Protein AF-A0A830GE76-F1 (afdb_monomer_lite)

Organism: NCBI:txid489913

Radius of gyration: 17.96 Å; chains: 1; bounding box: 45×26×46 Å

Foldseek 3Di:
DVVVCVVVVHPDDDDPVVVVVVLVPDDPVRLLVLLQVLLVLWDAPPDKDKDKDKFFADDDDPVVCVVVVVPQGIKIKIFIAGQPQRQTNDIDIDSDDDLDQDDPPDPVSVVSNVPDDPVSVPPCDSVVVSSVCLCVPVNRYQHDPDPSSSRSSVSVSSSVVSVVSSD

pLDDT: mean 83.15, std 10.23, range [52.25, 96.19]

Sequence (167 aa):
MPRVRSALNLQEIPSPSTLCKAFNRLDMAVWRVLLNLSVTLLPTNGVVEIDAAVFDRSHASKHYMKRTKLTIQQLKVTLLVDTRSNAIFDVHVTTTRPLIKHREFSSLHEAWNARLDADLYGQRSQNETVNSRLKRKYGAFVHSRHWWKQFRELVVVCLTHNIDKAL

Structure (mmCIF, N/CA/C/O backbone):
data_AF-A0A830GE76-F1
#
_entry.id   AF-A0A830GE76-F1
#
loop_
_atom_site.group_PDB
_atom_site.id
_atom_site.type_symbol
_atom_site.label_atom_id
_atom_site.label_alt_id
_atom_site.label_comp_id
_atom_site.label_asym_id
_atom_site.label_entity_id
_atom_site.label_seq_id
_atom_site.pdbx_PDB_ins_code
_atom_site.Cartn_x
_atom_site.Cartn_y
_atom_site.Cartn_z
_atom_site.occupancy
_atom_site.B_iso_or_equiv
_atom_site.auth_seq_id
_atom_site.auth_comp_id
_atom_site.auth_asym_id
_atom_site.auth_atom_id
_atom_site.pdbx_PDB_model_num
ATOM 1 N N . MET A 1 1 ? -10.427 13.314 7.736 1.00 63.25 1 MET A N 1
ATOM 2 C CA . MET A 1 1 ? -11.165 12.185 7.121 1.00 63.25 1 MET A CA 1
ATOM 3 C C . MET A 1 1 ? -12.547 12.028 7.767 1.00 63.25 1 MET A C 1
ATOM 5 O O . MET A 1 1 ? -12.723 11.141 8.594 1.00 63.25 1 MET A O 1
ATOM 9 N N . PRO A 1 2 ? -13.538 12.874 7.434 1.00 71.25 2 PRO A N 1
ATOM 10 C CA . PRO A 1 2 ? -14.874 12.773 8.033 1.00 71.25 2 PRO A CA 1
ATOM 11 C C . PRO A 1 2 ? -15.572 11.448 7.694 1.00 71.25 2 PRO A C 1
ATOM 13 O O . PRO A 1 2 ? -16.145 10.821 8.573 1.00 71.25 2 PRO A O 1
ATOM 16 N N . ARG A 1 3 ? -15.427 10.980 6.444 1.00 79.19 3 ARG A N 1
ATOM 17 C CA . ARG A 1 3 ? -16.060 9.753 5.930 1.00 79.19 3 ARG A CA 1
ATOM 18 C C . ARG A 1 3 ? -15.588 8.489 6.651 1.00 79.19 3 ARG A C 1
ATOM 20 O O . ARG A 1 3 ? -16.416 7.719 7.109 1.00 79.19 3 ARG A O 1
ATOM 27 N N . VAL A 1 4 ? -14.274 8.317 6.825 1.00 76.62 4 VAL A N 1
ATOM 28 C CA . VAL A 1 4 ? -13.702 7.163 7.549 1.00 76.62 4 VAL A CA 1
ATOM 29 C C . VAL A 1 4 ? -14.107 7.176 9.024 1.00 76.62 4 VAL A C 1
ATOM 31 O O . VAL A 1 4 ? -14.440 6.134 9.577 1.00 76.62 4 VAL A O 1
ATOM 34 N N . ARG A 1 5 ? -14.135 8.357 9.659 1.00 84.25 5 ARG A N 1
ATOM 35 C CA . ARG A 1 5 ? -14.614 8.500 11.041 1.00 84.25 5 ARG A CA 1
ATOM 36 C C . ARG A 1 5 ? -16.069 8.035 11.169 1.00 84.25 5 ARG A C 1
ATOM 38 O O . ARG A 1 5 ? -16.369 7.253 12.063 1.00 84.25 5 ARG A O 1
ATOM 45 N N . SER A 1 6 ? -16.936 8.492 10.264 1.00 84.19 6 SER A N 1
ATOM 46 C CA . SER A 1 6 ? -18.344 8.090 10.222 1.00 84.19 6 SER A CA 1
ATOM 47 C C . SER A 1 6 ? -18.510 6.597 9.940 1.00 84.19 6 SER A C 1
ATOM 49 O O . SER A 1 6 ? -19.276 5.941 10.630 1.00 84.19 6 SER A O 1
ATOM 51 N N . ALA A 1 7 ? -17.753 6.040 8.994 1.00 81.31 7 ALA A N 1
ATOM 52 C CA . ALA A 1 7 ? -17.811 4.620 8.644 1.00 81.31 7 ALA A CA 1
ATOM 53 C C . ALA A 1 7 ? -17.417 3.688 9.798 1.00 81.31 7 ALA A C 1
ATOM 55 O O . ALA A 1 7 ? -17.970 2.603 9.941 1.00 81.31 7 ALA A O 1
ATOM 56 N N . LEU A 1 8 ? -16.462 4.116 10.625 1.00 82.31 8 LEU A N 1
ATOM 57 C CA . LEU A 1 8 ? -16.006 3.372 11.799 1.00 82.31 8 LEU A CA 1
ATOM 58 C C . LEU A 1 8 ? -16.823 3.687 13.063 1.00 82.31 8 LEU A C 1
ATOM 60 O O . LEU A 1 8 ? -16.455 3.224 14.140 1.00 82.31 8 LEU A O 1
ATOM 64 N N . ASN A 1 9 ? -17.896 4.482 12.953 1.00 87.81 9 ASN A N 1
ATOM 65 C CA . ASN A 1 9 ? -18.710 4.952 14.078 1.00 87.81 9 ASN A CA 1
ATOM 66 C C . ASN A 1 9 ? -17.875 5.558 15.223 1.00 87.81 9 ASN A C 1
ATOM 68 O O . ASN A 1 9 ? -18.172 5.381 16.404 1.00 87.81 9 ASN A O 1
ATOM 72 N N . LEU A 1 10 ? -16.805 6.278 14.876 1.00 86.81 10 LEU A N 1
ATOM 73 C CA . LEU A 1 10 ? -15.924 6.917 15.849 1.00 86.81 10 LEU A CA 1
ATOM 74 C C . LEU A 1 10 ? -16.475 8.293 16.237 1.00 86.81 10 LEU A C 1
ATOM 76 O O . LEU A 1 10 ? -16.730 9.130 15.370 1.00 86.81 10 LEU A O 1
ATOM 80 N N . GLN A 1 11 ? -16.589 8.562 17.539 1.00 87.56 11 GLN A N 1
ATOM 81 C CA . GLN A 1 11 ? -16.958 9.894 18.040 1.00 87.56 11 GLN A CA 1
ATOM 82 C C . GLN A 1 11 ? -15.889 10.935 17.664 1.00 87.56 11 GLN A C 1
ATOM 84 O O . GLN A 1 11 ? -16.173 11.974 17.057 1.00 87.56 11 GLN A O 1
ATOM 89 N N . GLU A 1 12 ? -14.627 10.599 17.922 1.00 89.19 12 GLU A N 1
ATOM 90 C CA . GLU A 1 12 ? -13.460 11.409 17.593 1.00 89.19 12 GLU A CA 1
ATOM 91 C C . GLU A 1 12 ? -12.349 10.569 16.960 1.00 89.19 12 GLU A C 1
ATOM 93 O O . GLU A 1 12 ? -12.316 9.343 17.068 1.00 89.19 12 GLU A O 1
ATOM 98 N N . ILE A 1 13 ? -11.442 11.237 16.248 1.00 86.75 13 ILE A N 1
ATOM 99 C CA . ILE A 1 13 ? -10.274 10.570 15.670 1.00 86.75 13 ILE A CA 1
ATOM 100 C C . ILE A 1 13 ? -9.249 10.374 16.796 1.00 86.75 13 ILE A C 1
ATOM 102 O O . ILE A 1 13 ? -8.879 11.365 17.428 1.00 86.75 13 ILE A O 1
ATOM 106 N N . PRO A 1 14 ? -8.749 9.144 17.036 1.00 89.75 14 PRO A N 1
ATOM 107 C CA . PRO A 1 14 ? -7.735 8.905 18.056 1.00 89.75 14 PRO A CA 1
ATOM 108 C C . PRO A 1 14 ? -6.499 9.787 17.865 1.00 89.75 14 PRO A C 1
ATOM 110 O O . PRO A 1 14 ? -6.112 10.094 16.735 1.00 89.75 14 PRO A O 1
ATOM 113 N N . SER A 1 15 ? -5.830 10.128 18.972 1.00 91.62 15 SER A N 1
ATOM 114 C CA . SER A 1 15 ? -4.604 10.933 18.917 1.00 91.62 15 SER A CA 1
ATOM 115 C C . SER A 1 15 ? -3.564 10.324 17.955 1.00 91.62 15 SER A C 1
ATOM 117 O O . SER A 1 15 ? -3.450 9.091 17.877 1.00 91.62 15 SER A O 1
ATOM 119 N N . PRO A 1 16 ? -2.733 11.141 17.275 1.00 88.69 16 PRO A N 1
ATOM 120 C CA . PRO A 1 16 ? -1.690 10.626 16.383 1.00 88.69 16 PRO A CA 1
ATOM 121 C C . PRO A 1 16 ? -0.765 9.606 17.061 1.00 88.69 16 PRO A C 1
ATOM 123 O O . PRO A 1 16 ? -0.342 8.628 16.447 1.00 88.69 16 PRO A O 1
ATOM 126 N N . SER A 1 17 ? -0.497 9.782 18.360 1.00 91.69 17 SER A N 1
ATOM 127 C CA . SER A 1 17 ? 0.317 8.846 19.142 1.00 91.69 17 SER A CA 1
ATOM 128 C C . SER A 1 17 ? -0.336 7.463 19.280 1.00 91.69 17 SER A C 1
ATOM 130 O O . SER A 1 17 ? 0.353 6.445 19.193 1.00 91.69 17 SER A O 1
ATOM 132 N N . THR A 1 18 ? -1.662 7.411 19.426 1.00 92.44 18 THR A N 1
ATOM 133 C CA . THR A 1 18 ? -2.444 6.171 19.503 1.00 92.44 18 THR A CA 1
ATOM 134 C C . THR A 1 18 ? -2.375 5.414 18.181 1.00 92.44 18 THR A C 1
ATOM 136 O O . THR A 1 18 ? -2.103 4.212 18.176 1.00 92.44 18 THR A O 1
ATOM 139 N N . LEU A 1 19 ? -2.530 6.122 17.057 1.00 88.94 19 LEU A N 1
ATOM 140 C CA . LEU A 1 19 ? -2.411 5.545 15.716 1.00 88.94 19 LEU A CA 1
ATOM 141 C C . LEU A 1 19 ? -1.002 4.990 15.470 1.00 88.94 19 LEU A C 1
ATOM 143 O O . LEU A 1 19 ? -0.856 3.855 15.023 1.00 88.94 19 LEU A O 1
ATOM 147 N N . CYS A 1 20 ? 0.043 5.730 15.850 1.00 89.88 20 CYS A N 1
ATOM 148 C CA . CYS A 1 20 ? 1.429 5.266 15.752 1.00 89.88 20 CYS A CA 1
ATOM 149 C C . CYS A 1 20 ? 1.700 4.025 16.619 1.00 89.88 20 CYS A C 1
ATOM 151 O O . CYS A 1 20 ? 2.415 3.113 16.195 1.00 89.88 20 CYS A O 1
ATOM 153 N N . LYS A 1 21 ? 1.144 3.953 17.834 1.00 93.38 21 LYS A N 1
ATOM 154 C CA . LYS A 1 21 ? 1.270 2.767 18.698 1.00 93.38 21 LYS A CA 1
ATOM 155 C C . LYS A 1 21 ? 0.558 1.560 18.087 1.00 93.38 21 LYS A C 1
ATOM 157 O O . LYS A 1 21 ? 1.157 0.490 18.019 1.00 93.38 21 LYS A O 1
ATOM 162 N N . ALA A 1 22 ? -0.663 1.736 17.582 1.00 91.06 22 ALA A N 1
ATOM 163 C CA . ALA A 1 22 ? -1.405 0.681 16.892 1.00 91.06 22 ALA A CA 1
ATOM 164 C C . ALA A 1 22 ? -0.666 0.190 15.634 1.00 91.06 22 ALA A C 1
ATOM 166 O O . ALA A 1 22 ? -0.503 -1.016 15.451 1.00 91.06 22 ALA A O 1
ATOM 167 N N . PHE A 1 23 ? -0.129 1.117 14.832 1.00 91.31 23 PHE A N 1
ATOM 168 C CA . PHE A 1 23 ? 0.696 0.815 13.663 1.00 91.31 23 PHE A CA 1
ATOM 169 C C . PHE A 1 23 ? 1.883 -0.085 14.004 1.00 91.31 23 PHE A C 1
ATOM 171 O O . PHE A 1 23 ? 2.164 -1.035 13.277 1.00 91.31 23 PHE A O 1
ATOM 178 N N . ASN A 1 24 ? 2.579 0.196 15.108 1.00 91.25 24 ASN A N 1
ATOM 179 C CA . ASN A 1 24 ? 3.725 -0.604 15.535 1.00 91.25 24 ASN A CA 1
ATOM 180 C C . ASN A 1 24 ? 3.309 -1.949 16.151 1.00 91.25 24 ASN A C 1
ATOM 182 O O . ASN A 1 24 ? 4.000 -2.935 15.908 1.00 91.25 24 ASN A O 1
ATOM 186 N N . ARG A 1 25 ? 2.197 -1.991 16.897 1.00 94.25 25 ARG A N 1
ATOM 187 C CA . ARG A 1 25 ? 1.706 -3.184 17.607 1.00 94.25 25 ARG A CA 1
ATOM 188 C C . ARG A 1 25 ? 1.234 -4.297 16.672 1.00 94.25 25 ARG A C 1
ATOM 190 O O . ARG A 1 25 ? 1.381 -5.460 17.013 1.00 94.25 25 ARG A O 1
ATOM 197 N N . LEU A 1 26 ? 0.623 -3.949 15.541 1.00 92.62 26 LEU A N 1
ATOM 198 C CA . LEU A 1 26 ? 0.074 -4.935 14.611 1.00 92.62 26 LEU A CA 1
ATOM 199 C C . LEU A 1 26 ? 1.146 -5.464 13.658 1.00 92.62 26 LEU A C 1
ATOM 201 O O . LEU A 1 26 ? 1.828 -4.682 12.991 1.00 92.62 26 LEU A O 1
ATOM 205 N N . ASP A 1 27 ? 1.255 -6.785 13.558 1.00 93.50 27 ASP A N 1
ATOM 206 C CA . ASP A 1 27 ? 2.190 -7.446 12.654 1.00 93.50 27 ASP A CA 1
ATOM 207 C C . ASP A 1 27 ? 1.782 -7.346 11.188 1.00 93.50 27 ASP A C 1
ATOM 209 O O . ASP A 1 27 ? 0.632 -7.083 10.835 1.00 93.50 27 ASP A O 1
ATOM 213 N N . MET A 1 28 ? 2.751 -7.583 10.301 1.00 93.50 28 MET A N 1
ATOM 214 C CA . MET A 1 28 ? 2.521 -7.503 8.859 1.00 93.50 28 MET A CA 1
ATOM 215 C C . MET A 1 28 ? 1.482 -8.525 8.376 1.00 93.50 28 MET A C 1
ATOM 217 O O . MET A 1 28 ? 0.692 -8.228 7.488 1.00 93.50 28 MET A O 1
ATOM 221 N N . ALA A 1 29 ? 1.415 -9.707 8.988 1.00 94.31 29 ALA A N 1
ATOM 222 C CA . ALA A 1 29 ? 0.369 -10.673 8.664 1.00 94.31 29 ALA A CA 1
ATOM 223 C C . ALA A 1 29 ? -1.033 -10.079 8.890 1.00 94.31 29 ALA A C 1
ATOM 225 O O . ALA A 1 29 ? -1.885 -10.164 8.011 1.00 94.31 29 ALA A O 1
ATOM 226 N N . VAL A 1 30 ? -1.237 -9.383 10.015 1.00 95.38 30 VAL A N 1
ATOM 227 C CA . VAL A 1 30 ? -2.518 -8.739 10.341 1.00 95.38 30 VAL A CA 1
ATOM 228 C C . VAL A 1 30 ? -2.851 -7.647 9.329 1.00 95.38 30 VAL A C 1
ATOM 230 O O . VAL A 1 30 ? -3.958 -7.610 8.804 1.00 95.38 30 VAL A O 1
ATOM 233 N N . TRP A 1 31 ? -1.887 -6.791 8.991 1.00 95.06 31 TRP A N 1
ATOM 234 C CA . TRP A 1 31 ? -2.093 -5.744 7.985 1.00 95.06 31 TRP A CA 1
ATOM 235 C C . TRP A 1 31 ? -2.436 -6.301 6.599 1.00 95.06 31 TRP A C 1
ATOM 237 O O . TRP A 1 31 ? -3.268 -5.718 5.910 1.00 95.06 31 TRP A O 1
ATOM 247 N N . ARG A 1 32 ? -1.851 -7.437 6.200 1.00 95.12 32 ARG A N 1
ATOM 248 C CA . ARG A 1 32 ? -2.219 -8.113 4.947 1.00 95.12 32 ARG A CA 1
ATOM 249 C C . ARG A 1 32 ? -3.610 -8.733 4.995 1.00 95.12 32 ARG A C 1
ATOM 251 O O . ARG A 1 32 ? -4.338 -8.635 4.015 1.00 95.12 32 ARG A O 1
ATOM 258 N N . VAL A 1 33 ? -4.004 -9.324 6.123 1.00 96.19 33 VAL A N 1
ATOM 259 C CA . VAL A 1 33 ? -5.380 -9.809 6.311 1.00 96.19 33 VAL A CA 1
ATOM 260 C C . VAL A 1 33 ? -6.369 -8.650 6.191 1.00 96.19 33 VAL A C 1
ATOM 262 O O . VAL A 1 33 ? -7.347 -8.766 5.463 1.00 96.19 33 VAL A O 1
ATOM 265 N N . LEU A 1 34 ? -6.087 -7.509 6.826 1.00 95.06 34 LEU A N 1
ATOM 266 C CA . LEU A 1 34 ? -6.924 -6.312 6.709 1.00 95.06 34 LEU A CA 1
ATOM 267 C C . LEU A 1 34 ? -7.000 -5.793 5.267 1.00 95.06 34 LEU A C 1
ATOM 269 O O . LEU A 1 34 ? -8.084 -5.434 4.814 1.00 95.06 34 LEU A O 1
ATOM 273 N N . LEU A 1 35 ? -5.881 -5.786 4.531 1.00 95.62 35 LEU A N 1
ATOM 274 C CA . LEU A 1 35 ? -5.873 -5.425 3.111 1.00 95.62 35 LEU A CA 1
ATOM 275 C C . LEU A 1 35 ? -6.774 -6.364 2.297 1.00 95.62 35 LEU A C 1
ATOM 277 O O . LEU A 1 35 ? -7.653 -5.880 1.592 1.00 95.62 35 LEU A O 1
ATOM 281 N N . ASN A 1 36 ? -6.637 -7.680 2.460 1.00 94.88 36 ASN A N 1
ATOM 282 C CA . ASN A 1 36 ? -7.481 -8.659 1.769 1.00 94.88 36 ASN A CA 1
ATOM 283 C C . ASN A 1 36 ? -8.968 -8.493 2.113 1.00 94.88 36 ASN A C 1
ATOM 285 O O . ASN A 1 36 ? -9.813 -8.515 1.222 1.00 94.88 36 ASN A O 1
ATOM 289 N N . LEU A 1 37 ? -9.297 -8.262 3.386 1.00 95.31 37 LEU A N 1
ATOM 290 C CA . LEU A 1 37 ? -10.673 -7.987 3.807 1.00 95.31 37 LEU A CA 1
ATOM 291 C C . LEU A 1 37 ? -11.216 -6.697 3.184 1.00 95.31 37 LEU A C 1
ATOM 293 O O . LEU A 1 37 ? -12.385 -6.634 2.841 1.00 95.31 37 LEU A O 1
ATOM 297 N N . SER A 1 38 ? -10.387 -5.672 2.982 1.00 95.12 38 SER A N 1
ATOM 298 C CA . SER A 1 38 ? -10.850 -4.435 2.342 1.00 95.12 38 SER A CA 1
ATOM 299 C C . SER A 1 38 ? -11.231 -4.609 0.871 1.00 95.12 38 SER A C 1
ATOM 301 O O . SER A 1 38 ? -12.028 -3.829 0.358 1.00 95.12 38 SER A O 1
ATOM 303 N N . VAL A 1 39 ? -10.705 -5.636 0.195 1.00 94.88 39 VAL A N 1
ATOM 304 C CA . VAL A 1 39 ? -11.064 -5.941 -1.197 1.00 94.88 39 VAL A CA 1
ATOM 305 C C . VAL A 1 39 ? -12.495 -6.463 -1.294 1.00 94.88 39 VAL A C 1
ATOM 307 O O . VAL A 1 39 ? -13.181 -6.156 -2.264 1.00 94.88 39 VAL A O 1
ATOM 310 N N . THR A 1 40 ? -12.983 -7.185 -0.279 1.00 93.75 40 THR A N 1
ATOM 311 C CA . THR A 1 40 ? -14.356 -7.727 -0.277 1.00 93.75 40 THR A CA 1
ATOM 312 C C . THR A 1 40 ? -15.426 -6.637 -0.197 1.00 93.75 40 THR A C 1
ATOM 314 O O . THR A 1 40 ? -16.592 -6.899 -0.474 1.00 93.75 40 THR A O 1
ATOM 317 N N . LEU A 1 41 ? -15.029 -5.402 0.129 1.00 93.12 41 LEU A N 1
ATOM 318 C CA . LEU A 1 41 ? -15.895 -4.224 0.123 1.00 93.12 41 LEU A CA 1
ATOM 319 C C . LEU A 1 41 ? -16.148 -3.671 -1.291 1.00 93.12 41 LEU A C 1
ATOM 321 O O . LEU A 1 41 ? -16.938 -2.741 -1.446 1.00 93.12 41 LEU A O 1
ATOM 325 N N . LEU A 1 42 ? -15.464 -4.188 -2.318 1.00 93.69 42 LEU A N 1
ATOM 326 C CA . LEU A 1 42 ? -15.509 -3.682 -3.689 1.00 93.69 42 LEU A CA 1
ATOM 327 C C . LEU A 1 42 ? -15.950 -4.784 -4.673 1.00 93.69 42 LEU A C 1
ATOM 329 O O . LEU A 1 42 ? -15.588 -5.947 -4.500 1.00 93.69 42 LEU A O 1
ATOM 333 N N . PRO A 1 43 ? -16.711 -4.446 -5.734 1.00 91.88 43 PRO A N 1
ATOM 334 C CA . PRO A 1 43 ? -17.148 -5.421 -6.730 1.00 91.88 43 PRO A CA 1
ATOM 335 C C . PRO A 1 43 ? -15.997 -5.788 -7.680 1.00 91.88 43 PRO A C 1
ATOM 337 O O . PRO A 1 43 ? -15.770 -5.107 -8.684 1.00 91.88 43 PRO A O 1
ATOM 340 N N . THR A 1 44 ? -15.274 -6.863 -7.369 1.00 90.06 44 THR A N 1
ATOM 341 C CA . THR A 1 44 ? -14.170 -7.384 -8.190 1.00 90.06 44 THR A CA 1
ATOM 342 C C . THR A 1 44 ? -14.676 -8.238 -9.357 1.00 90.06 44 THR A C 1
ATOM 344 O O . THR A 1 44 ? -15.785 -8.775 -9.324 1.00 90.06 44 THR A O 1
ATOM 347 N N . ASN A 1 45 ? -13.888 -8.336 -10.431 1.00 87.06 45 ASN A N 1
ATOM 348 C CA . ASN A 1 45 ? -14.203 -9.172 -11.604 1.00 87.06 45 ASN A CA 1
ATOM 349 C C . ASN A 1 45 ? -13.289 -10.403 -11.734 1.00 87.06 45 ASN A C 1
ATOM 351 O O . ASN A 1 45 ? -13.439 -11.169 -12.683 1.00 87.06 45 ASN A O 1
ATOM 355 N N . GLY A 1 46 ? -12.344 -10.580 -10.806 1.00 84.06 46 GLY A N 1
ATOM 356 C CA . GLY A 1 46 ? -11.370 -11.674 -10.829 1.00 84.06 46 GLY A CA 1
ATOM 357 C C . GLY A 1 46 ? -10.231 -11.477 -11.833 1.00 84.06 46 GLY A C 1
ATOM 358 O O . GLY A 1 46 ? -9.363 -12.340 -11.932 1.00 84.06 46 GLY A O 1
ATOM 359 N N . VAL A 1 47 ? -10.201 -10.351 -12.552 1.00 84.56 47 VAL A N 1
ATOM 360 C CA . VAL A 1 47 ? -9.131 -9.999 -13.489 1.00 84.56 47 VAL A CA 1
ATOM 361 C C . VAL A 1 47 ? -8.258 -8.934 -12.844 1.00 84.56 47 VAL A C 1
ATOM 363 O O . VAL A 1 47 ? -8.692 -7.799 -12.620 1.00 84.56 47 VAL A O 1
ATOM 366 N N . VAL A 1 48 ? -7.016 -9.313 -12.561 1.00 84.81 48 VAL A N 1
ATOM 367 C CA . VAL A 1 48 ? -6.031 -8.475 -11.879 1.00 84.81 48 VAL A CA 1
ATOM 368 C C . VAL A 1 48 ? -4.892 -8.089 -12.810 1.00 84.81 48 VAL A C 1
ATOM 370 O O . VAL A 1 48 ? -4.454 -8.879 -13.642 1.00 84.81 48 VAL A O 1
ATOM 373 N N . GLU A 1 49 ? -4.396 -6.874 -12.637 1.00 83.06 49 GLU A N 1
ATOM 374 C CA . GLU A 1 49 ? -3.243 -6.330 -13.338 1.00 83.06 49 GLU A CA 1
ATOM 375 C C . GLU A 1 49 ? -2.095 -6.110 -12.345 1.00 83.06 49 GLU A C 1
ATOM 377 O O . GLU A 1 49 ? -2.316 -5.821 -11.164 1.00 83.06 49 GLU A O 1
ATOM 382 N N . ILE A 1 50 ? -0.859 -6.226 -12.828 1.00 83.12 50 ILE A N 1
ATOM 383 C CA . ILE A 1 50 ? 0.357 -6.017 -12.045 1.00 83.12 50 ILE A CA 1
ATOM 384 C C . ILE A 1 50 ? 1.151 -4.877 -12.670 1.00 83.12 50 ILE A C 1
ATOM 386 O O . ILE A 1 50 ? 1.536 -4.958 -13.832 1.00 83.12 50 ILE A O 1
ATOM 390 N N . ASP A 1 51 ? 1.466 -3.852 -11.883 1.00 79.50 51 ASP A N 1
ATOM 391 C CA . ASP A 1 51 ? 2.363 -2.774 -12.308 1.00 79.50 51 ASP A CA 1
ATOM 392 C C . ASP A 1 51 ? 3.247 -2.312 -11.157 1.00 79.50 51 ASP A C 1
ATOM 394 O O . ASP A 1 51 ? 2.914 -2.450 -9.976 1.00 79.50 51 ASP A O 1
ATOM 398 N N . ALA A 1 52 ? 4.386 -1.731 -11.519 1.00 77.56 52 ALA A N 1
ATOM 399 C CA . ALA A 1 52 ? 5.346 -1.186 -10.586 1.00 77.56 52 ALA A CA 1
ATOM 400 C C . ALA A 1 52 ? 5.359 0.350 -10.600 1.00 77.56 52 ALA A C 1
ATOM 402 O O . ALA A 1 52 ? 5.650 1.001 -11.605 1.00 77.56 52 ALA A O 1
ATOM 403 N N . ALA A 1 53 ? 5.180 0.928 -9.419 1.00 79.31 53 ALA A N 1
ATOM 404 C CA . ALA A 1 53 ? 5.451 2.318 -9.106 1.00 79.31 53 ALA A CA 1
ATOM 405 C C . ALA A 1 53 ? 6.750 2.479 -8.315 1.00 79.31 53 ALA A C 1
ATOM 407 O O . ALA A 1 53 ? 7.194 1.604 -7.578 1.00 79.31 53 ALA A O 1
ATOM 408 N N . VAL A 1 54 ? 7.344 3.663 -8.423 1.00 82.69 54 VAL A N 1
ATOM 409 C CA . VAL A 1 54 ? 8.461 4.075 -7.568 1.00 82.69 54 VAL A CA 1
ATOM 410 C C . VAL A 1 54 ? 7.943 5.000 -6.478 1.00 82.69 54 VAL A C 1
ATOM 412 O O . VAL A 1 54 ? 7.290 5.990 -6.798 1.00 82.69 54 VAL A O 1
ATOM 415 N N . PHE A 1 55 ? 8.242 4.701 -5.219 1.00 84.75 55 PHE A N 1
ATOM 416 C CA . PHE A 1 55 ? 8.019 5.606 -4.093 1.00 84.75 55 PHE A CA 1
ATOM 417 C C . PHE A 1 55 ? 9.356 6.103 -3.561 1.00 84.75 55 PHE A C 1
ATOM 419 O O . PHE A 1 55 ? 10.298 5.326 -3.386 1.00 84.75 55 PHE A O 1
ATOM 426 N N . ASP A 1 56 ? 9.438 7.397 -3.286 1.00 84.56 56 ASP A N 1
ATOM 427 C CA . ASP A 1 56 ? 10.638 7.986 -2.714 1.00 84.56 56 ASP A CA 1
ATOM 428 C C . ASP A 1 56 ? 10.650 7.759 -1.202 1.00 84.56 56 ASP A C 1
ATOM 430 O O . ASP A 1 56 ? 9.618 7.701 -0.532 1.00 84.56 56 ASP A O 1
ATOM 434 N N . ARG A 1 57 ? 11.834 7.631 -0.615 1.00 82.88 57 ARG A N 1
ATOM 435 C CA . ARG A 1 57 ? 11.971 7.693 0.842 1.00 82.88 57 ARG A CA 1
ATOM 436 C C . ARG A 1 57 ? 12.063 9.153 1.246 1.00 82.88 57 ARG A C 1
ATOM 438 O O . ARG A 1 57 ? 12.739 9.937 0.581 1.00 82.88 57 ARG A O 1
ATOM 445 N N . SER A 1 58 ? 11.424 9.512 2.357 1.00 78.75 58 SER A N 1
ATOM 446 C CA . SER A 1 58 ? 11.536 10.861 2.917 1.00 78.75 58 SER A CA 1
ATOM 447 C C . SER A 1 58 ? 13.005 11.292 3.005 1.00 78.75 58 SER A C 1
ATOM 449 O O . SER A 1 58 ? 13.874 10.507 3.404 1.00 78.75 58 SER A O 1
ATOM 451 N N . HIS A 1 59 ? 13.301 12.538 2.626 1.00 67.44 59 HIS A N 1
ATOM 452 C CA . HIS A 1 59 ? 14.678 13.023 2.582 1.00 67.44 59 HIS A CA 1
ATOM 453 C C . HIS A 1 59 ? 15.339 12.871 3.962 1.00 67.44 59 HIS A C 1
ATOM 455 O O . HIS A 1 59 ? 14.749 13.185 5.000 1.00 67.44 59 HIS A O 1
ATOM 461 N N . ALA A 1 60 ? 16.549 12.321 3.988 1.00 63.97 60 ALA A N 1
ATOM 462 C CA . ALA A 1 60 ? 17.376 12.215 5.183 1.00 63.97 60 ALA A CA 1
ATOM 463 C C . ALA A 1 60 ? 18.595 13.120 5.012 1.00 63.97 60 ALA A C 1
ATOM 465 O O . ALA A 1 60 ? 19.126 13.233 3.909 1.00 63.97 60 ALA A O 1
ATOM 466 N N . SER A 1 61 ? 19.069 13.744 6.094 1.00 72.56 61 SER A N 1
ATOM 467 C CA . SER A 1 61 ? 20.272 14.575 6.009 1.00 72.56 61 SER A CA 1
ATOM 468 C C . SER A 1 61 ? 21.466 13.744 5.530 1.00 72.56 61 SER A C 1
ATOM 470 O O . SER A 1 61 ? 21.626 12.583 5.922 1.00 72.56 61 SER A O 1
ATOM 472 N N . LYS A 1 62 ? 22.349 14.346 4.720 1.00 71.62 62 LYS A N 1
ATOM 473 C CA . LYS A 1 62 ? 23.567 13.679 4.217 1.00 71.62 62 LYS A CA 1
ATOM 474 C C . LYS A 1 62 ? 24.386 13.052 5.353 1.00 71.62 62 LYS A C 1
ATOM 476 O O . LYS A 1 62 ? 24.886 11.937 5.220 1.00 71.62 62 LYS A O 1
ATOM 481 N N . HIS A 1 63 ? 24.467 13.739 6.496 1.00 75.75 63 HIS A N 1
ATOM 482 C CA . HIS A 1 63 ? 25.149 13.247 7.692 1.00 75.75 63 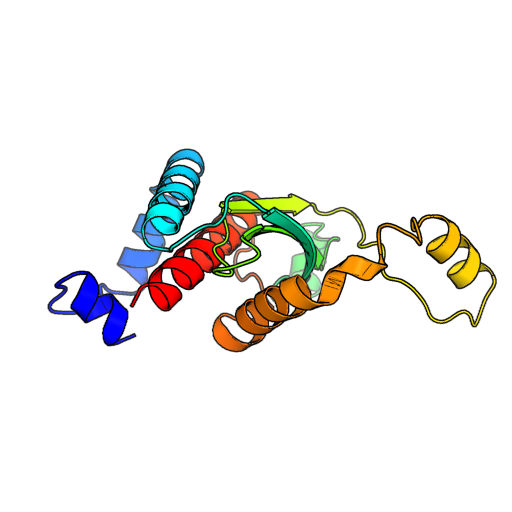HIS A CA 1
ATOM 483 C C . HIS A 1 63 ? 24.499 11.971 8.261 1.00 75.75 63 HIS A C 1
ATOM 485 O O . HIS A 1 63 ? 25.195 11.009 8.585 1.00 75.75 63 HIS A O 1
ATOM 491 N N . TYR A 1 64 ? 23.167 11.919 8.350 1.00 70.00 64 TYR A N 1
ATOM 492 C CA . TYR A 1 64 ? 22.447 10.725 8.802 1.00 70.00 64 TYR A CA 1
ATOM 493 C C . TYR A 1 64 ? 22.575 9.561 7.810 1.00 70.00 64 TYR A C 1
ATOM 495 O O . TYR A 1 64 ? 22.836 8.430 8.228 1.00 70.00 64 TYR A O 1
ATOM 503 N N . MET A 1 65 ? 22.457 9.836 6.505 1.00 73.69 65 MET A N 1
ATOM 504 C CA . MET A 1 65 ? 22.625 8.824 5.455 1.00 73.69 65 MET A CA 1
ATOM 505 C C . MET A 1 65 ? 24.006 8.165 5.520 1.00 73.69 65 MET A C 1
ATOM 507 O O . MET A 1 65 ? 24.105 6.941 5.466 1.00 73.69 65 MET A O 1
ATOM 511 N N . LYS A 1 66 ? 25.063 8.969 5.713 1.00 74.19 66 LYS A N 1
ATOM 512 C CA . LYS A 1 66 ? 26.446 8.485 5.823 1.00 74.19 66 LYS A CA 1
ATOM 513 C C . LYS A 1 66 ? 26.655 7.598 7.056 1.00 74.19 66 LYS A C 1
ATOM 515 O O . LYS A 1 66 ? 27.288 6.555 6.939 1.00 74.19 66 LYS A O 1
ATOM 520 N N . ARG A 1 67 ? 26.084 7.964 8.215 1.00 75.69 67 ARG A N 1
ATOM 521 C CA . ARG A 1 67 ? 26.177 7.165 9.456 1.00 75.69 67 ARG A CA 1
ATOM 522 C C . ARG A 1 67 ? 25.452 5.823 9.368 1.00 75.69 67 ARG A C 1
ATOM 524 O O . ARG A 1 67 ? 25.950 4.823 9.864 1.00 75.69 67 ARG A O 1
ATOM 531 N N . THR A 1 68 ? 24.277 5.807 8.746 1.00 66.69 68 THR A N 1
ATOM 532 C CA . THR A 1 68 ? 23.403 4.621 8.684 1.00 66.69 68 THR A CA 1
ATOM 533 C C . THR A 1 68 ? 23.617 3.769 7.433 1.00 66.69 68 THR A C 1
ATOM 535 O O . THR A 1 68 ? 22.934 2.763 7.264 1.00 66.69 68 THR A O 1
ATOM 538 N N . LYS A 1 69 ? 24.550 4.164 6.552 1.00 70.38 69 LYS A N 1
ATOM 539 C CA . LYS A 1 69 ? 24.791 3.537 5.241 1.00 70.38 69 LYS A CA 1
ATOM 540 C C . LYS A 1 69 ? 23.506 3.417 4.403 1.00 70.38 69 LYS A C 1
ATOM 542 O O . LYS A 1 69 ? 23.337 2.475 3.633 1.00 70.38 69 LYS A O 1
ATOM 547 N N . LEU A 1 70 ? 22.591 4.379 4.542 1.00 67.50 70 LEU A N 1
ATOM 548 C CA . LEU A 1 70 ? 21.375 4.455 3.733 1.00 67.50 70 LEU A CA 1
ATOM 549 C C . LEU A 1 70 ? 21.738 4.889 2.308 1.00 67.50 70 LEU A C 1
ATOM 551 O O . LEU A 1 70 ? 21.862 6.078 2.027 1.00 67.50 70 LEU A O 1
ATOM 555 N N . THR A 1 71 ? 21.911 3.919 1.412 1.00 67.19 71 THR A N 1
ATOM 556 C CA . THR A 1 71 ? 22.255 4.146 -0.005 1.00 67.19 71 THR A CA 1
ATOM 557 C C . THR A 1 71 ? 21.038 4.151 -0.928 1.00 67.19 71 THR A C 1
ATOM 559 O O . THR A 1 71 ? 21.076 4.726 -2.012 1.00 67.19 71 THR A O 1
ATOM 562 N N . ILE A 1 72 ? 19.939 3.535 -0.494 1.00 71.56 72 ILE A N 1
ATOM 563 C CA . ILE A 1 72 ? 18.743 3.322 -1.310 1.00 71.56 72 ILE A CA 1
ATOM 564 C C . ILE A 1 72 ? 17.752 4.450 -1.041 1.00 71.56 72 ILE A C 1
ATOM 566 O O . ILE A 1 72 ? 17.209 4.538 0.064 1.00 71.56 72 ILE A O 1
ATOM 570 N N . GLN A 1 73 ? 17.533 5.294 -2.050 1.00 75.56 73 GLN A N 1
ATOM 571 C CA . GLN A 1 73 ? 16.646 6.463 -1.988 1.00 75.56 73 GLN A CA 1
ATOM 572 C C . GLN A 1 73 ? 15.203 6.147 -2.392 1.00 75.56 73 GLN A C 1
ATOM 574 O O . GLN A 1 73 ? 14.281 6.810 -1.927 1.00 75.56 73 GLN A O 1
ATOM 579 N N . GLN A 1 74 ? 15.012 5.123 -3.221 1.00 80.62 74 GLN A N 1
ATOM 580 C CA . GLN A 1 74 ? 13.740 4.810 -3.860 1.00 80.62 74 GLN A CA 1
ATOM 581 C C . GLN A 1 74 ? 13.341 3.363 -3.594 1.00 80.62 74 GLN A C 1
ATOM 583 O O . GLN A 1 74 ? 14.195 2.482 -3.491 1.00 80.62 74 GLN A O 1
ATOM 588 N N . LEU A 1 75 ? 12.040 3.129 -3.479 1.00 85.25 75 LEU A N 1
ATOM 589 C CA . LEU A 1 75 ? 11.436 1.816 -3.318 1.00 85.25 75 LEU A CA 1
ATOM 590 C C . LEU A 1 75 ? 10.643 1.491 -4.578 1.00 85.25 75 LEU A C 1
ATOM 592 O O . LEU A 1 75 ? 9.797 2.280 -5.003 1.00 85.25 75 LEU A O 1
ATOM 596 N N . LYS A 1 76 ? 10.904 0.323 -5.163 1.00 85.12 76 LYS A N 1
ATOM 597 C CA . LYS A 1 76 ? 10.081 -0.222 -6.239 1.00 85.12 76 LYS A CA 1
ATOM 598 C C . LYS A 1 76 ? 8.913 -0.966 -5.601 1.00 85.12 76 LYS A C 1
ATOM 600 O O . LYS A 1 76 ? 9.103 -1.952 -4.894 1.00 85.12 76 LYS A O 1
ATOM 605 N N . VAL A 1 77 ? 7.712 -0.473 -5.843 1.00 87.25 77 VAL A N 1
ATOM 606 C CA . VAL A 1 77 ? 6.450 -0.946 -5.282 1.00 87.25 77 VAL A CA 1
ATOM 607 C C . VAL A 1 77 ? 5.636 -1.541 -6.415 1.00 87.25 77 VAL A C 1
ATOM 609 O O . VAL A 1 77 ? 5.295 -0.833 -7.347 1.00 87.25 77 VAL A O 1
ATOM 612 N N . THR A 1 78 ? 5.345 -2.829 -6.351 1.00 87.31 78 THR A N 1
ATOM 613 C CA . THR A 1 78 ? 4.514 -3.536 -7.326 1.00 87.31 78 THR A CA 1
ATOM 614 C C . THR A 1 78 ? 3.143 -3.753 -6.710 1.00 87.31 78 THR A C 1
ATOM 616 O O . THR A 1 78 ? 3.063 -4.290 -5.605 1.00 87.31 78 THR A O 1
ATOM 619 N N . LEU A 1 79 ? 2.089 -3.306 -7.381 1.00 89.00 79 LEU A N 1
ATOM 620 C CA . LEU A 1 79 ? 0.710 -3.444 -6.925 1.00 89.00 79 LEU A CA 1
ATOM 621 C C . LEU A 1 79 ? 0.007 -4.526 -7.735 1.00 89.00 79 LEU A C 1
ATOM 623 O O . LEU A 1 79 ? 0.195 -4.604 -8.946 1.00 89.00 79 LEU A O 1
ATOM 627 N N . LEU A 1 80 ? -0.813 -5.321 -7.054 1.00 90.38 80 LEU A N 1
ATOM 628 C CA . LEU A 1 80 ? -1.771 -6.230 -7.668 1.00 90.38 80 LEU A CA 1
ATOM 629 C C . LEU A 1 80 ? -3.158 -5.597 -7.564 1.00 90.38 80 LEU A C 1
ATOM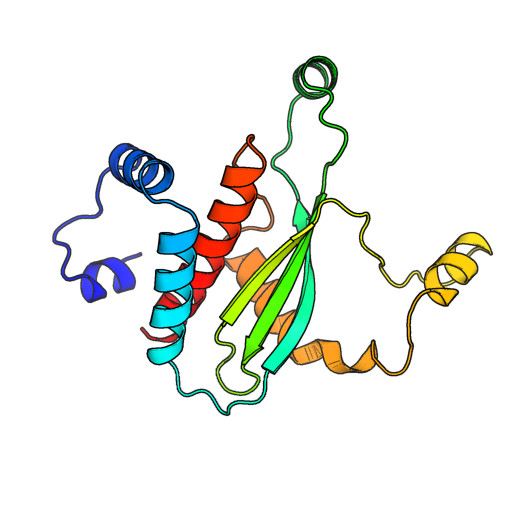 631 O O . LEU A 1 80 ? -3.653 -5.398 -6.452 1.00 90.38 80 LEU A O 1
ATOM 635 N N . VAL A 1 81 ? -3.769 -5.253 -8.695 1.00 89.44 81 VAL A N 1
ATOM 636 C CA . VAL A 1 81 ? -4.956 -4.387 -8.734 1.00 89.44 81 VAL A CA 1
ATOM 637 C C . VAL A 1 81 ? -6.066 -5.005 -9.579 1.00 89.44 81 VAL A C 1
ATOM 639 O O . VAL A 1 81 ? -5.814 -5.484 -10.675 1.00 89.44 81 VAL A O 1
ATOM 642 N N . ASP A 1 82 ? -7.304 -4.972 -9.091 1.00 89.38 82 ASP A N 1
ATOM 643 C CA . ASP A 1 82 ? -8.499 -5.354 -9.850 1.00 89.38 82 ASP A CA 1
ATOM 644 C C . ASP A 1 82 ? -8.781 -4.368 -10.988 1.00 89.38 82 ASP A C 1
ATOM 646 O O . ASP A 1 82 ? -8.885 -3.161 -10.765 1.00 89.38 82 ASP A O 1
ATOM 650 N N . THR A 1 83 ? -9.000 -4.886 -12.191 1.00 85.31 83 THR A N 1
ATOM 651 C CA . THR A 1 83 ? -9.209 -4.065 -13.396 1.00 85.31 83 THR A CA 1
ATOM 652 C C . THR A 1 83 ? -10.556 -3.339 -13.439 1.00 85.31 83 THR A C 1
ATOM 654 O O . THR A 1 83 ? -10.684 -2.318 -14.114 1.00 85.31 83 THR A O 1
ATOM 657 N N . ARG A 1 84 ? -11.584 -3.831 -12.734 1.00 85.62 84 ARG A N 1
ATOM 658 C CA . ARG A 1 84 ? -12.926 -3.221 -12.732 1.00 85.62 84 ARG A CA 1
ATOM 659 C C . ARG A 1 84 ? -13.061 -2.160 -11.651 1.00 85.62 84 ARG A C 1
ATOM 661 O O . ARG A 1 84 ? -13.579 -1.067 -11.877 1.00 85.62 84 ARG A O 1
ATOM 668 N N . SER A 1 85 ? -12.657 -2.516 -10.443 1.00 88.81 85 SER A N 1
ATOM 669 C CA . SER A 1 85 ? -12.891 -1.740 -9.232 1.00 88.81 85 SER A CA 1
ATOM 670 C C . SER A 1 85 ? -11.653 -0.992 -8.762 1.00 88.81 85 SER A C 1
ATOM 672 O O . SER A 1 85 ? -11.774 -0.179 -7.845 1.00 88.81 85 SER A O 1
ATOM 674 N N . ASN A 1 86 ? -10.481 -1.185 -9.371 1.00 90.31 86 ASN A N 1
ATOM 675 C CA . ASN A 1 86 ? -9.215 -0.615 -8.904 1.00 90.31 86 ASN A CA 1
ATOM 676 C C . ASN A 1 86 ? -8.939 -0.934 -7.420 1.00 90.31 86 ASN A C 1
ATOM 678 O O . ASN A 1 86 ? -8.346 -0.114 -6.707 1.00 90.31 86 ASN A O 1
ATOM 682 N N . ALA A 1 87 ? -9.438 -2.083 -6.950 1.00 92.44 87 ALA A N 1
ATOM 683 C CA . ALA A 1 87 ? -9.178 -2.620 -5.623 1.00 92.44 87 ALA A CA 1
ATOM 684 C C . ALA A 1 87 ? -7.762 -3.192 -5.583 1.00 92.44 87 ALA A C 1
ATOM 686 O O . ALA A 1 87 ? -7.369 -3.936 -6.476 1.00 92.44 87 ALA A O 1
ATOM 687 N N . ILE A 1 88 ? -6.994 -2.853 -4.554 1.00 93.25 88 ILE A N 1
ATOM 688 C CA . ILE A 1 88 ? -5.621 -3.335 -4.401 1.00 93.25 88 ILE A CA 1
ATOM 689 C C . ILE A 1 88 ? -5.646 -4.610 -3.558 1.00 93.25 88 ILE A C 1
ATOM 691 O O . ILE A 1 88 ? -6.044 -4.560 -2.395 1.00 93.25 88 ILE A O 1
ATOM 695 N N . PHE A 1 89 ? -5.208 -5.727 -4.133 1.00 92.25 89 PHE A N 1
ATOM 696 C CA . PHE A 1 89 ? -5.145 -7.033 -3.474 1.00 92.25 89 PHE A CA 1
ATOM 697 C C . PHE A 1 89 ? -3.898 -7.194 -2.611 1.00 92.25 89 PHE A C 1
ATOM 699 O O . PHE A 1 89 ? -3.985 -7.568 -1.445 1.00 92.25 89 P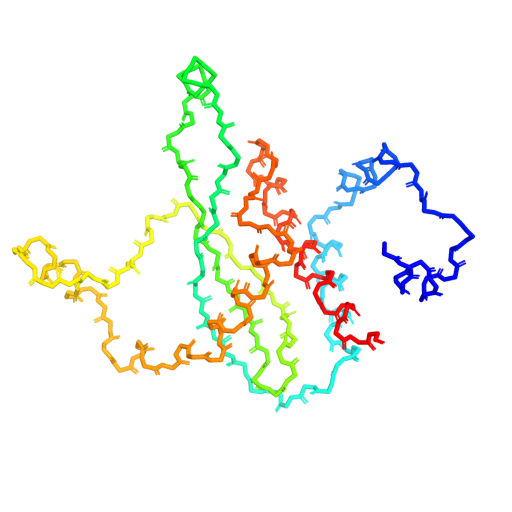HE A O 1
ATOM 706 N N . ASP A 1 90 ? -2.728 -6.898 -3.169 1.00 92.69 90 ASP A N 1
ATOM 707 C CA . ASP A 1 90 ? -1.469 -6.956 -2.432 1.00 92.69 90 ASP A CA 1
ATOM 708 C C . ASP A 1 90 ? -0.472 -5.949 -2.999 1.00 92.69 90 ASP A C 1
ATOM 710 O O . ASP A 1 90 ? -0.627 -5.401 -4.096 1.00 92.69 90 ASP A O 1
ATOM 714 N N . VAL A 1 91 ? 0.571 -5.718 -2.214 1.00 91.38 91 VAL A N 1
ATOM 715 C CA . VAL A 1 91 ? 1.704 -4.884 -2.569 1.00 91.38 91 VAL A CA 1
ATOM 716 C C . VAL A 1 91 ? 3.000 -5.623 -2.266 1.00 91.38 91 VAL A C 1
ATOM 718 O O . VAL A 1 91 ? 3.209 -6.172 -1.180 1.00 91.38 91 VAL A O 1
ATOM 721 N N . HIS A 1 92 ? 3.906 -5.606 -3.236 1.00 89.88 92 HIS A N 1
ATOM 722 C CA . HIS A 1 92 ? 5.257 -6.116 -3.096 1.00 89.88 92 HIS A CA 1
ATOM 723 C C . HIS A 1 92 ? 6.260 -4.972 -3.203 1.00 89.88 92 HIS A C 1
ATOM 725 O O . HIS A 1 92 ? 6.239 -4.200 -4.157 1.00 89.88 92 HIS A O 1
ATOM 731 N N . VAL A 1 93 ? 7.163 -4.855 -2.233 1.00 87.62 93 VAL A N 1
ATOM 732 C CA . VAL A 1 93 ? 8.141 -3.764 -2.178 1.00 87.62 93 VAL A CA 1
ATOM 733 C C . VAL A 1 93 ? 9.537 -4.344 -2.255 1.00 87.62 93 VAL A C 1
ATOM 735 O O . VAL A 1 93 ? 9.908 -5.213 -1.469 1.00 87.62 93 VAL A O 1
ATOM 738 N N . THR A 1 94 ? 10.323 -3.813 -3.179 1.00 83.88 94 THR A N 1
ATOM 739 C CA . THR A 1 94 ? 11.724 -4.162 -3.374 1.00 83.88 94 THR A CA 1
ATOM 740 C C . THR A 1 94 ? 12.581 -2.911 -3.351 1.00 83.88 94 THR A C 1
ATOM 742 O O . THR A 1 94 ? 12.142 -1.795 -3.634 1.00 83.88 94 THR A O 1
ATOM 745 N N . THR A 1 95 ? 13.841 -3.104 -2.993 1.00 77.44 95 THR A N 1
ATOM 746 C CA . THR A 1 95 ? 14.867 -2.062 -3.029 1.00 77.44 95 THR A CA 1
ATOM 747 C C . THR A 1 95 ? 15.734 -2.145 -4.286 1.00 77.44 95 THR A C 1
ATOM 749 O O . THR A 1 95 ? 16.745 -1.449 -4.395 1.00 77.44 95 THR A O 1
ATOM 752 N N . THR A 1 96 ? 15.354 -3.002 -5.238 1.00 70.00 96 THR A N 1
ATOM 753 C CA . THR A 1 96 ? 16.030 -3.130 -6.525 1.00 70.00 96 THR A CA 1
ATOM 754 C C . THR A 1 96 ? 15.798 -1.883 -7.367 1.00 70.00 96 THR A C 1
ATOM 756 O O . THR A 1 96 ? 14.765 -1.214 -7.284 1.00 70.00 96 THR A O 1
ATOM 759 N N . ARG A 1 97 ? 16.803 -1.547 -8.179 1.00 65.00 97 ARG A N 1
ATOM 760 C CA . ARG A 1 97 ? 16.756 -0.366 -9.038 1.00 65.00 97 ARG A CA 1
ATOM 761 C C . ARG A 1 97 ? 15.579 -0.505 -10.018 1.00 65.00 97 ARG A C 1
ATOM 763 O O . ARG A 1 97 ? 15.463 -1.554 -10.656 1.00 65.00 97 ARG A O 1
ATOM 770 N N . PRO A 1 98 ? 14.696 0.501 -10.135 1.00 63.47 98 PRO A N 1
ATOM 771 C CA . PRO A 1 98 ? 13.562 0.417 -11.042 1.00 63.47 98 PRO A CA 1
ATOM 772 C C . PRO A 1 98 ? 14.046 0.369 -12.496 1.00 63.47 98 PRO A C 1
ATOM 774 O O . PRO A 1 98 ? 14.913 1.143 -12.896 1.00 63.47 98 PRO A O 1
ATOM 777 N N . LEU A 1 99 ? 13.480 -0.554 -13.274 1.00 65.00 99 LEU A N 1
ATOM 778 C CA . LEU A 1 99 ? 13.635 -0.607 -14.727 1.00 65.00 99 LEU A CA 1
ATOM 779 C C . LEU A 1 99 ? 12.618 0.370 -15.321 1.00 65.00 99 LEU A C 1
ATOM 781 O O . LEU A 1 99 ? 11.419 0.101 -15.309 1.00 65.00 99 LEU A O 1
ATOM 785 N N . ILE A 1 100 ? 13.095 1.535 -15.749 1.00 67.25 100 ILE A N 1
ATOM 786 C CA . ILE A 1 100 ? 12.287 2.584 -16.375 1.00 67.25 100 ILE A CA 1
ATOM 787 C C . ILE A 1 100 ? 12.693 2.634 -17.844 1.00 67.25 100 ILE A C 1
ATOM 789 O O . ILE A 1 100 ? 13.883 2.616 -18.141 1.00 67.25 100 ILE A O 1
ATOM 793 N N . LYS A 1 101 ? 11.722 2.696 -18.761 1.00 72.25 101 LYS A N 1
ATOM 794 C CA . LYS A 1 101 ? 12.024 2.881 -20.181 1.00 72.25 101 LYS A CA 1
ATOM 795 C C . LYS A 1 101 ? 12.659 4.253 -20.383 1.00 72.25 101 LYS A C 1
ATOM 797 O O . LYS A 1 101 ? 12.076 5.274 -20.015 1.00 72.25 101 LYS A O 1
ATOM 802 N N . HIS A 1 102 ? 13.849 4.276 -20.960 1.00 76.44 102 HIS A N 1
ATOM 803 C CA . HIS A 1 102 ? 14.561 5.500 -21.288 1.00 76.44 102 HIS A CA 1
ATOM 804 C C . HIS A 1 102 ? 14.238 5.922 -22.719 1.00 76.44 102 HIS A C 1
ATOM 806 O O . HIS A 1 102 ? 14.055 5.089 -23.603 1.00 76.44 102 HIS A O 1
ATOM 812 N N . ARG A 1 103 ? 14.205 7.232 -22.975 1.00 78.88 103 ARG A N 1
ATOM 813 C CA . ARG A 1 103 ? 14.285 7.727 -24.351 1.00 78.88 103 ARG A CA 1
ATOM 814 C C . ARG A 1 103 ? 15.715 7.514 -24.849 1.00 78.88 103 ARG A C 1
ATOM 816 O O . ARG A 1 103 ? 16.672 7.894 -24.169 1.00 78.88 103 ARG A O 1
ATOM 823 N N . GLU A 1 104 ? 15.854 6.866 -25.995 1.00 83.25 104 GLU A N 1
ATOM 824 C CA . GLU A 1 104 ? 17.144 6.431 -26.531 1.00 83.25 104 GLU A CA 1
ATOM 825 C C . GLU A 1 104 ? 17.935 7.630 -27.049 1.00 83.25 104 GLU A C 1
ATOM 827 O O . GLU A 1 104 ? 17.653 8.197 -28.097 1.00 83.25 104 GLU A O 1
ATOM 832 N N . PHE A 1 105 ? 18.906 8.047 -26.241 1.00 85.19 105 PHE A N 1
ATOM 833 C CA . PHE A 1 105 ? 19.854 9.117 -26.557 1.00 85.19 105 PHE A CA 1
ATOM 834 C C . PHE A 1 105 ? 21.307 8.629 -26.456 1.00 85.19 105 PHE A C 1
ATOM 836 O O . PHE A 1 105 ? 22.224 9.348 -26.837 1.00 85.19 105 PHE A O 1
ATOM 843 N N . SER A 1 106 ? 21.530 7.433 -25.899 1.00 87.12 106 SER A N 1
ATOM 844 C CA . SER A 1 106 ? 22.847 6.823 -25.708 1.00 87.12 106 SER A CA 1
ATOM 845 C C . SER A 1 106 ? 22.744 5.298 -25.762 1.00 87.12 106 SER A C 1
ATOM 847 O O . SER A 1 106 ? 21.686 4.740 -25.461 1.00 87.12 106 SER A O 1
ATOM 849 N N . SER A 1 107 ? 23.862 4.628 -26.047 1.00 84.81 107 SER A N 1
ATOM 850 C CA . SER A 1 107 ? 23.966 3.160 -26.038 1.00 84.81 107 SER A CA 1
ATOM 851 C C . SER A 1 107 ? 23.647 2.537 -24.671 1.00 84.81 107 SER A C 1
ATOM 853 O O . SER A 1 107 ? 23.200 1.396 -24.588 1.00 84.81 107 SER A O 1
ATOM 855 N N . LEU A 1 108 ? 23.805 3.293 -23.578 1.00 83.00 108 LEU A N 1
ATOM 856 C CA . LEU A 1 108 ? 23.374 2.864 -22.244 1.00 83.00 108 LEU A CA 1
ATOM 857 C C . LEU A 1 108 ? 21.848 2.822 -22.112 1.00 83.00 108 LEU A C 1
ATOM 859 O O . LEU A 1 108 ? 21.325 1.909 -21.477 1.00 83.00 108 LEU A O 1
ATOM 863 N N . HIS A 1 109 ? 21.129 3.783 -22.699 1.00 83.06 109 HIS A N 1
ATOM 864 C CA . HIS A 1 109 ? 19.662 3.781 -22.687 1.00 83.06 109 HIS A CA 1
ATOM 865 C C . HIS A 1 109 ? 19.111 2.606 -23.495 1.00 83.06 109 HIS A C 1
ATOM 867 O O . HIS A 1 109 ? 18.173 1.953 -23.047 1.00 83.06 109 HIS A O 1
ATOM 873 N N . GLU A 1 110 ? 19.737 2.306 -24.629 1.00 81.56 110 GLU A N 1
ATOM 874 C CA . GLU A 1 110 ? 19.402 1.161 -25.475 1.00 81.56 110 GLU A CA 1
ATOM 875 C C . GLU A 1 110 ? 19.636 -0.167 -24.735 1.00 81.56 110 GLU A C 1
ATOM 877 O O . GLU A 1 110 ? 18.728 -0.987 -24.626 1.00 81.56 110 GLU A O 1
ATOM 882 N N . ALA A 1 111 ? 20.795 -0.339 -24.087 1.00 82.25 111 ALA A N 1
ATOM 883 C CA . ALA A 1 111 ? 21.087 -1.525 -23.276 1.00 82.25 111 ALA A CA 1
ATOM 884 C C . ALA A 1 111 ? 20.147 -1.685 -22.064 1.00 82.25 111 ALA A C 1
ATOM 886 O O . ALA A 1 111 ? 19.850 -2.804 -21.636 1.00 82.25 111 ALA A O 1
ATOM 887 N N . TRP A 1 112 ? 19.683 -0.580 -21.474 1.00 79.25 112 TRP A N 1
ATOM 888 C CA . TRP A 1 112 ? 18.692 -0.615 -20.395 1.00 79.25 112 TRP A CA 1
ATOM 889 C C . TRP A 1 112 ? 17.292 -0.953 -20.909 1.00 79.25 112 TRP A C 1
ATOM 891 O O . TRP A 1 112 ? 16.597 -1.735 -20.260 1.00 79.25 112 TRP A O 1
ATOM 901 N N . ASN A 1 113 ? 16.904 -0.428 -22.071 1.00 81.06 113 ASN A N 1
ATOM 902 C CA . ASN A 1 113 ? 15.637 -0.745 -22.724 1.00 81.06 113 ASN A CA 1
ATOM 903 C C . ASN A 1 113 ? 15.589 -2.188 -23.236 1.00 81.06 113 ASN A C 1
ATOM 905 O O . ASN A 1 113 ? 14.533 -2.802 -23.158 1.00 81.06 113 ASN A O 1
ATOM 909 N N . ALA A 1 114 ? 16.716 -2.767 -23.661 1.00 81.88 114 ALA A N 1
ATOM 910 C CA . ALA A 1 114 ? 16.809 -4.157 -24.121 1.00 81.88 114 ALA A CA 1
ATOM 911 C C . ALA A 1 114 ? 16.427 -5.197 -23.048 1.00 81.88 114 ALA A C 1
ATOM 913 O O . ALA A 1 114 ? 16.183 -6.359 -23.354 1.00 81.88 114 ALA A O 1
ATOM 914 N N . ARG A 1 115 ? 16.380 -4.789 -21.774 1.00 71.88 115 ARG A N 1
ATOM 915 C CA . ARG A 1 115 ? 15.915 -5.623 -20.656 1.00 71.88 115 ARG A CA 1
ATOM 916 C C . ARG A 1 115 ? 14.397 -5.585 -20.459 1.00 71.88 115 ARG A C 1
ATOM 918 O O . ARG A 1 115 ? 13.902 -6.262 -19.561 1.00 71.88 115 ARG A O 1
ATOM 925 N N . LEU A 1 116 ? 13.680 -4.751 -21.210 1.00 69.75 116 LEU A N 1
ATOM 926 C CA . LEU A 1 116 ? 12.230 -4.617 -21.135 1.00 69.75 116 LEU A CA 1
ATOM 927 C C . LEU A 1 116 ? 11.574 -5.502 -22.192 1.00 69.75 116 LEU A C 1
ATOM 929 O O . LEU A 1 116 ? 11.916 -5.435 -23.368 1.00 69.75 116 LEU A O 1
ATOM 933 N N . ASP A 1 117 ? 10.592 -6.282 -21.761 1.00 69.31 117 ASP A N 1
ATOM 934 C CA . ASP A 1 117 ? 9.682 -6.980 -22.659 1.00 69.31 117 ASP A CA 1
ATOM 935 C C . ASP A 1 117 ? 8.671 -5.967 -23.226 1.00 69.31 117 ASP A C 1
ATOM 937 O O . ASP A 1 117 ? 7.928 -5.323 -22.476 1.00 69.31 117 ASP A O 1
ATOM 941 N N . ALA A 1 118 ? 8.701 -5.767 -24.545 1.00 65.81 118 ALA A N 1
ATOM 942 C CA . ALA A 1 118 ? 7.885 -4.768 -25.228 1.00 65.81 118 ALA A CA 1
ATOM 943 C C . ALA A 1 118 ? 6.390 -5.127 -25.242 1.00 65.81 118 ALA A C 1
ATOM 945 O O . ALA A 1 118 ? 5.560 -4.215 -25.186 1.00 65.81 118 ALA A O 1
ATOM 946 N N . ASP A 1 119 ? 6.056 -6.419 -25.246 1.00 62.59 119 ASP A N 1
ATOM 947 C CA . ASP A 1 119 ? 4.680 -6.915 -25.316 1.00 62.59 119 ASP A CA 1
ATOM 948 C C . ASP A 1 119 ? 3.984 -6.792 -23.953 1.00 62.59 119 ASP A C 1
ATOM 950 O O . ASP A 1 119 ? 2.794 -6.474 -23.869 1.00 62.59 119 ASP A O 1
ATOM 954 N N . LEU A 1 120 ? 4.745 -6.939 -22.863 1.00 55.16 120 LEU A N 1
ATOM 955 C CA . LEU A 1 120 ? 4.255 -6.741 -21.493 1.00 55.16 120 LEU A CA 1
ATOM 956 C C . LEU A 1 120 ? 4.187 -5.260 -21.074 1.00 55.16 120 LEU A C 1
ATOM 958 O O . LEU A 1 120 ? 3.410 -4.902 -20.189 1.00 55.16 120 LEU A O 1
ATOM 962 N N . TYR A 1 121 ? 4.969 -4.372 -21.697 1.00 57.97 121 TYR A N 1
ATOM 963 C CA . TYR A 1 121 ? 5.034 -2.950 -21.318 1.00 57.97 121 TYR A CA 1
ATOM 964 C C . TYR A 1 121 ? 3.745 -2.160 -21.646 1.00 57.97 121 TYR A C 1
ATOM 966 O O . TYR A 1 121 ? 3.486 -1.116 -21.043 1.00 57.97 121 TYR A O 1
ATOM 974 N N . GLY A 1 122 ? 2.928 -2.638 -22.595 1.00 53.59 122 GLY A N 1
ATOM 975 C CA . GLY A 1 122 ? 1.774 -1.920 -23.157 1.00 53.59 122 GLY A CA 1
ATOM 976 C C . GLY A 1 122 ? 0.487 -1.897 -22.317 1.00 53.59 122 GLY A C 1
ATOM 977 O O . GLY A 1 122 ? -0.447 -1.188 -22.683 1.00 53.59 122 GLY A O 1
ATOM 978 N N . GLN A 1 123 ? 0.408 -2.620 -21.195 1.00 52.25 123 GLN A N 1
ATOM 979 C CA . GLN A 1 123 ? -0.839 -2.779 -20.417 1.00 52.25 123 GLN A CA 1
ATOM 980 C C . GLN A 1 123 ? -1.033 -1.736 -19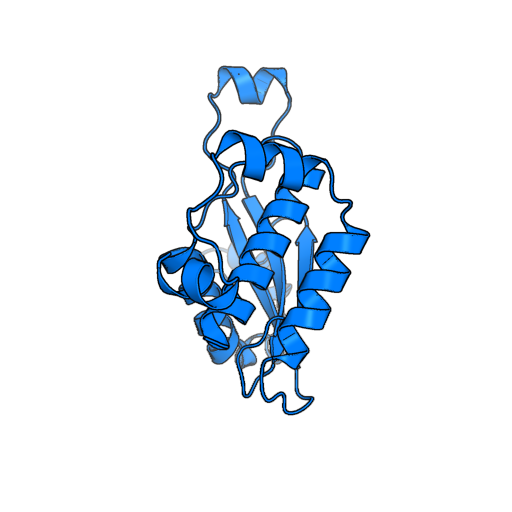.292 1.00 52.25 123 GLN A C 1
ATOM 982 O O . GLN A 1 123 ? -1.994 -1.796 -18.543 1.00 52.25 123 GLN A O 1
ATOM 987 N N . ARG A 1 124 ? -0.160 -0.724 -19.211 1.00 57.97 124 ARG A N 1
ATOM 988 C CA . ARG A 1 124 ? 0.083 0.115 -18.021 1.00 57.97 124 ARG A CA 1
ATOM 989 C C . ARG A 1 124 ? -0.994 1.142 -17.621 1.00 57.97 124 ARG A C 1
ATOM 991 O O . ARG A 1 124 ? -0.929 1.701 -16.526 1.00 57.97 124 ARG A O 1
ATOM 998 N N . SER A 1 125 ? -1.936 1.493 -18.497 1.00 57.41 125 SER A N 1
ATOM 999 C CA . SER A 1 125 ? -2.717 2.739 -18.343 1.00 57.41 125 SER A CA 1
ATOM 1000 C C . SER A 1 125 ? -3.703 2.736 -17.162 1.00 57.41 125 SER A C 1
ATOM 1002 O O . SER A 1 125 ? -3.920 3.775 -16.525 1.00 57.41 125 SER A O 1
ATOM 1004 N N . GLN A 1 126 ? -4.273 1.578 -16.819 1.00 59.56 126 GLN A N 1
ATOM 1005 C CA . GLN A 1 126 ? -5.196 1.458 -15.685 1.00 59.56 126 GLN A CA 1
ATOM 1006 C C . GLN A 1 126 ? -4.441 1.488 -14.353 1.00 59.56 126 GLN A C 1
ATOM 1008 O O . GLN A 1 126 ? -4.804 2.240 -13.440 1.00 59.56 126 GLN A O 1
ATOM 1013 N N . ASN A 1 127 ? -3.316 0.780 -14.265 1.00 64.88 127 ASN A N 1
ATOM 1014 C CA . ASN A 1 127 ? -2.454 0.836 -13.092 1.00 64.88 127 ASN A CA 1
ATOM 1015 C C . ASN A 1 127 ? -1.769 2.193 -12.885 1.00 64.88 127 ASN A C 1
ATOM 1017 O O . ASN A 1 127 ? -1.630 2.640 -11.742 1.00 64.88 127 ASN A O 1
ATOM 1021 N N . GLU A 1 128 ? -1.422 2.918 -13.952 1.00 72.25 128 GLU A N 1
ATOM 1022 C CA . GLU A 1 128 ? -0.947 4.304 -13.849 1.00 72.25 128 GLU A CA 1
ATOM 1023 C C . GLU A 1 128 ? -1.962 5.198 -13.133 1.00 72.25 128 GLU A C 1
ATOM 1025 O O . GLU A 1 128 ? -1.578 6.058 -12.334 1.00 72.25 128 GLU A O 1
ATOM 1030 N N . THR A 1 129 ? -3.258 4.960 -13.338 1.00 77.50 129 THR A N 1
ATOM 1031 C CA . THR A 1 129 ? -4.317 5.718 -12.665 1.00 77.50 129 THR A CA 1
ATOM 1032 C C . THR A 1 129 ? -4.318 5.465 -11.158 1.00 77.50 129 THR A C 1
ATOM 1034 O O . THR A 1 129 ? -4.387 6.421 -10.376 1.00 77.50 129 THR A O 1
ATOM 1037 N N . VAL A 1 130 ? -4.200 4.206 -10.726 1.00 81.06 130 VAL A N 1
ATOM 1038 C CA . VAL A 1 130 ? -4.137 3.850 -9.297 1.00 81.06 130 VAL A CA 1
ATOM 1039 C C . VAL A 1 130 ? -2.851 4.365 -8.666 1.00 81.06 130 VAL A C 1
ATOM 1041 O O . VAL A 1 130 ? -2.905 5.056 -7.649 1.00 81.06 130 VAL A O 1
ATOM 1044 N N . ASN A 1 131 ? -1.711 4.142 -9.314 1.00 81.69 131 ASN A N 1
ATOM 1045 C CA . ASN A 1 131 ? -0.407 4.637 -8.878 1.00 81.69 131 ASN A CA 1
ATOM 1046 C C . ASN A 1 131 ? -0.397 6.160 -8.716 1.00 81.69 131 ASN A C 1
ATOM 1048 O O . ASN A 1 131 ? 0.074 6.694 -7.707 1.00 81.69 131 ASN A O 1
ATOM 1052 N N . SER A 1 132 ? -0.957 6.875 -9.688 1.00 83.81 132 SER A N 1
ATOM 1053 C CA . SER A 1 132 ? -1.059 8.329 -9.650 1.00 83.81 132 SER A CA 1
ATOM 1054 C C . SER A 1 132 ? -2.010 8.805 -8.553 1.00 83.81 132 SER A C 1
ATOM 1056 O O . SER A 1 132 ? -1.690 9.746 -7.822 1.00 83.81 132 SER A O 1
ATOM 1058 N N . ARG A 1 133 ? -3.153 8.130 -8.369 1.00 86.69 133 ARG A N 1
ATOM 1059 C CA . ARG A 1 133 ? -4.102 8.431 -7.288 1.00 86.69 133 ARG A CA 1
ATOM 1060 C C . ARG A 1 133 ? -3.462 8.238 -5.919 1.00 86.69 133 ARG A C 1
ATOM 1062 O O . ARG A 1 133 ? -3.592 9.129 -5.080 1.00 86.69 133 ARG A O 1
ATOM 1069 N N . LEU A 1 134 ? -2.743 7.133 -5.711 1.00 87.31 134 LEU A N 1
ATOM 1070 C CA . LEU A 1 134 ? -2.052 6.865 -4.454 1.00 87.31 134 LEU A CA 1
ATOM 1071 C C . LEU A 1 134 ? -1.064 7.986 -4.125 1.00 87.31 134 LEU A C 1
ATOM 1073 O O . LEU A 1 134 ? -1.138 8.583 -3.053 1.00 87.31 134 LEU A O 1
ATOM 1077 N N . LYS A 1 135 ? -0.201 8.339 -5.083 1.00 86.69 135 LYS A N 1
ATOM 1078 C CA . LYS A 1 135 ? 0.817 9.381 -4.897 1.00 86.69 135 LYS A CA 1
ATOM 1079 C C . LYS A 1 135 ? 0.231 10.772 -4.681 1.00 86.69 135 LYS A C 1
ATOM 1081 O O . LYS A 1 135 ? 0.746 11.521 -3.857 1.00 86.69 135 LYS A O 1
ATOM 1086 N N . ARG A 1 136 ? -0.831 11.135 -5.407 1.00 87.12 136 ARG A N 1
ATOM 1087 C CA . ARG A 1 136 ? -1.464 12.458 -5.286 1.00 87.12 136 ARG A CA 1
ATOM 1088 C C . ARG A 1 136 ? -2.260 12.611 -3.995 1.00 87.12 136 ARG A C 1
ATOM 1090 O O . ARG A 1 136 ? -2.256 13.691 -3.419 1.00 87.12 136 ARG A O 1
ATOM 1097 N N . LYS A 1 137 ? -2.950 11.554 -3.554 1.00 88.50 137 LYS A N 1
ATOM 1098 C CA . LYS A 1 137 ? -3.848 11.612 -2.392 1.00 88.50 137 LYS A CA 1
ATOM 1099 C C . LYS A 1 137 ? -3.142 11.310 -1.070 1.00 88.50 137 LYS A C 1
ATOM 1101 O O . LYS A 1 137 ? -3.425 11.977 -0.081 1.00 88.50 137 LYS A O 1
ATOM 1106 N N . TYR A 1 138 ? -2.247 10.322 -1.049 1.00 87.62 138 TYR A N 1
ATOM 1107 C CA . TYR A 1 138 ? -1.571 9.854 0.171 1.00 87.62 138 TYR A CA 1
ATOM 1108 C C . TYR A 1 138 ? -0.086 10.240 0.228 1.00 87.62 138 TYR A C 1
ATOM 1110 O O . TYR A 1 138 ? 0.549 10.078 1.267 1.00 87.62 138 TYR A O 1
ATOM 1118 N N . GLY A 1 139 ? 0.455 10.798 -0.858 1.00 87.12 139 GLY A N 1
ATOM 1119 C CA . GLY A 1 139 ? 1.841 11.243 -0.960 1.00 87.12 139 GLY A CA 1
ATOM 1120 C C . GLY A 1 139 ? 2.737 10.255 -1.709 1.00 87.12 139 GLY A C 1
ATOM 1121 O O . GLY A 1 139 ? 2.485 9.054 -1.765 1.00 87.12 139 GLY A O 1
ATOM 1122 N N . ALA A 1 140 ? 3.813 10.779 -2.301 1.00 85.88 140 ALA A N 1
ATOM 1123 C CA . ALA A 1 140 ? 4.810 9.990 -3.031 1.00 85.88 140 ALA A CA 1
ATOM 1124 C C . ALA A 1 140 ? 5.969 9.487 -2.150 1.00 85.88 140 ALA A C 1
ATOM 1126 O O . ALA A 1 140 ? 6.843 8.767 -2.637 1.00 85.88 140 ALA A O 1
ATOM 1127 N N . PHE A 1 141 ? 5.977 9.868 -0.868 1.00 88.25 141 PHE A N 1
ATOM 1128 C CA . PHE A 1 141 ? 7.069 9.603 0.058 1.00 88.25 141 PHE A CA 1
ATOM 1129 C C . PHE A 1 141 ? 6.669 8.604 1.133 1.00 88.25 141 PHE A C 1
ATOM 1131 O O . PHE A 1 141 ? 5.614 8.735 1.747 1.00 88.25 141 PHE A O 1
ATOM 1138 N N . VAL A 1 142 ? 7.569 7.667 1.420 1.00 87.81 142 VAL A N 1
ATOM 1139 C CA . VAL A 1 142 ? 7.488 6.810 2.601 1.00 87.81 142 VAL A CA 1
ATOM 1140 C C . VAL A 1 142 ? 8.241 7.476 3.752 1.00 87.81 142 VAL A C 1
ATOM 1142 O O . VAL A 1 142 ? 9.426 7.824 3.638 1.00 87.81 142 VAL A O 1
ATOM 1145 N N . HIS A 1 143 ? 7.561 7.667 4.874 1.00 85.69 143 HIS A N 1
ATOM 1146 C CA . HIS A 1 143 ? 8.041 8.457 6.004 1.00 85.69 143 HIS A CA 1
ATOM 1147 C C . HIS A 1 143 ? 8.909 7.635 6.946 1.00 85.69 143 HIS A C 1
ATOM 1149 O O . HIS A 1 143 ? 9.882 8.151 7.506 1.00 85.69 143 HIS A O 1
ATOM 1155 N N . SER A 1 144 ? 8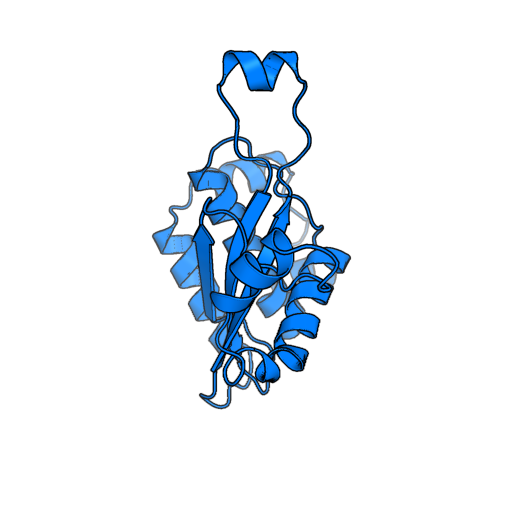.602 6.347 7.110 1.00 85.31 144 SER A N 1
ATOM 1156 C CA . SER A 1 144 ? 9.345 5.514 8.044 1.00 85.31 144 SER A CA 1
ATOM 1157 C C . SER A 1 144 ? 10.816 5.351 7.654 1.00 85.31 144 SER A C 1
ATOM 1159 O O . SER A 1 144 ? 11.175 5.265 6.479 1.00 85.31 144 SER A O 1
ATOM 1161 N N . ARG A 1 145 ? 11.695 5.277 8.659 1.00 81.06 145 ARG A N 1
ATOM 1162 C CA . ARG A 1 145 ? 13.141 5.059 8.467 1.00 81.06 145 ARG A CA 1
ATOM 1163 C C . ARG A 1 145 ? 13.528 3.578 8.462 1.00 81.06 145 ARG A C 1
ATOM 1165 O O . ARG A 1 145 ? 14.533 3.221 7.854 1.00 81.06 145 ARG A O 1
ATOM 1172 N N . HIS A 1 146 ? 12.719 2.722 9.088 1.00 84.56 146 HIS A N 1
ATOM 1173 C CA . HIS A 1 146 ? 12.960 1.279 9.172 1.00 84.56 146 HIS A CA 1
ATOM 1174 C C . HIS A 1 146 ? 12.313 0.547 7.998 1.00 84.56 146 HIS A C 1
ATOM 1176 O O . HIS A 1 146 ? 11.118 0.713 7.766 1.00 84.56 146 HIS A O 1
ATOM 1182 N N . TRP A 1 147 ? 13.071 -0.301 7.301 1.00 81.88 147 TRP A N 1
ATOM 1183 C CA . TRP A 1 147 ? 12.625 -0.949 6.060 1.00 81.88 147 TRP A CA 1
ATOM 1184 C C . TRP A 1 147 ? 11.309 -1.736 6.219 1.00 81.88 147 TRP A C 1
ATOM 1186 O O . TRP A 1 147 ? 10.400 -1.593 5.408 1.00 81.88 147 TRP A O 1
ATOM 1196 N N . TRP A 1 148 ? 11.141 -2.490 7.311 1.00 85.00 148 TRP A N 1
ATOM 1197 C CA . TRP A 1 148 ? 9.916 -3.266 7.544 1.00 85.00 148 TRP A CA 1
ATOM 1198 C C . TRP A 1 148 ? 8.696 -2.373 7.810 1.00 85.00 148 TRP A C 1
ATOM 1200 O O . TRP A 1 148 ? 7.570 -2.716 7.456 1.00 85.00 148 TRP A O 1
ATOM 1210 N N . LYS A 1 149 ? 8.908 -1.195 8.408 1.00 90.50 149 LYS A N 1
ATOM 1211 C CA . LYS A 1 149 ? 7.849 -0.202 8.621 1.00 90.50 149 LYS A CA 1
ATOM 1212 C C . LYS A 1 149 ? 7.506 0.536 7.330 1.00 90.50 149 LYS A C 1
ATOM 1214 O O . LYS A 1 149 ? 6.356 0.903 7.160 1.00 90.50 149 LYS A O 1
ATOM 1219 N N . GLN A 1 150 ? 8.468 0.718 6.424 1.00 89.12 150 GLN A N 1
ATOM 1220 C CA . GLN A 1 150 ? 8.218 1.273 5.090 1.00 89.12 150 GLN A CA 1
ATOM 1221 C C . GLN A 1 150 ? 7.299 0.365 4.271 1.00 89.12 150 GLN A C 1
ATOM 1223 O O . GLN A 1 150 ? 6.355 0.841 3.650 1.00 89.12 150 GLN A O 1
ATOM 1228 N N . PHE A 1 151 ? 7.534 -0.948 4.332 1.00 89.44 151 PHE A N 1
ATOM 1229 C CA . PHE A 1 151 ? 6.642 -1.939 3.730 1.00 89.44 151 PHE A CA 1
ATOM 1230 C C . PHE A 1 151 ? 5.228 -1.841 4.318 1.00 89.44 151 PHE A C 1
ATOM 1232 O O . PHE A 1 151 ? 4.239 -1.742 3.595 1.00 89.44 151 PHE A O 1
ATOM 1239 N N . ARG A 1 152 ? 5.141 -1.808 5.651 1.00 93.00 152 ARG A N 1
ATOM 1240 C CA . ARG A 1 152 ? 3.871 -1.696 6.375 1.00 93.00 152 ARG A CA 1
ATOM 1241 C C . ARG A 1 152 ? 3.122 -0.400 6.049 1.00 93.00 152 ARG A C 1
ATOM 1243 O O . ARG A 1 152 ? 1.909 -0.433 5.892 1.00 93.00 152 ARG A O 1
ATOM 1250 N N . GLU A 1 153 ? 3.828 0.721 5.917 1.00 93.44 153 GLU A N 1
ATOM 1251 C CA . GLU A 1 153 ? 3.257 2.019 5.535 1.00 93.44 153 GLU A CA 1
ATOM 1252 C C . GLU A 1 153 ? 2.563 1.939 4.168 1.00 93.44 153 GLU A C 1
ATOM 1254 O O . GLU A 1 153 ? 1.420 2.369 4.039 1.00 93.44 153 GLU A O 1
ATOM 1259 N N . LEU A 1 154 ? 3.194 1.298 3.180 1.00 93.12 154 LEU A N 1
ATOM 1260 C CA . LEU A 1 154 ? 2.609 1.116 1.848 1.00 93.12 154 LEU A CA 1
ATOM 1261 C C . LEU A 1 154 ? 1.367 0.216 1.863 1.00 93.12 154 LEU A C 1
ATOM 1263 O O . LEU A 1 154 ? 0.391 0.511 1.175 1.00 93.12 154 LEU A O 1
ATOM 1267 N N . VAL A 1 155 ? 1.355 -0.835 2.684 1.00 94.44 155 VAL A N 1
ATOM 1268 C CA . VAL A 1 155 ? 0.170 -1.697 2.850 1.00 94.44 155 VAL A CA 1
ATOM 1269 C C . VAL A 1 155 ? -0.987 -0.922 3.477 1.00 94.44 155 VAL A C 1
ATOM 1271 O O . VAL A 1 155 ? -2.119 -1.029 3.013 1.00 94.44 155 VAL A O 1
ATOM 1274 N N . VAL A 1 156 ? -0.711 -0.091 4.487 1.00 93.50 156 VAL A N 1
ATOM 1275 C CA . VAL A 1 156 ? -1.726 0.773 5.110 1.00 93.50 156 VAL A CA 1
ATOM 1276 C C . VAL A 1 156 ? -2.269 1.802 4.113 1.00 93.50 156 VAL A C 1
ATOM 1278 O O . VAL A 1 156 ? -3.472 2.061 4.105 1.00 93.50 156 VAL A O 1
ATOM 1281 N N . VAL A 1 157 ? -1.424 2.354 3.237 1.00 93.25 157 VAL A N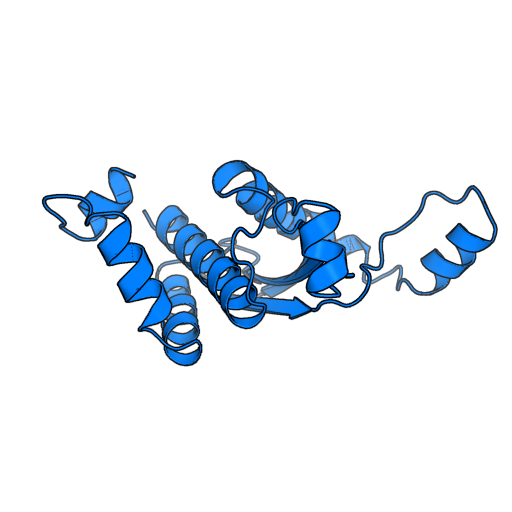 1
ATOM 1282 C CA . VAL A 1 157 ? -1.857 3.238 2.142 1.00 93.25 157 VAL A CA 1
ATOM 1283 C C . VAL A 1 157 ? -2.803 2.507 1.180 1.00 93.25 157 VAL A C 1
ATOM 1285 O O . VAL A 1 157 ? -3.861 3.042 0.853 1.00 93.25 157 VAL A O 1
ATOM 1288 N N . CYS A 1 158 ? -2.481 1.271 0.787 1.00 93.88 158 CYS A N 1
ATOM 1289 C CA . CYS A 1 158 ? -3.339 0.459 -0.086 1.00 93.88 158 CYS A CA 1
ATOM 1290 C C . CYS A 1 158 ? -4.682 0.113 0.579 1.00 93.88 158 CYS A C 1
ATOM 1292 O O . CYS A 1 158 ? -5.738 0.263 -0.033 1.00 93.88 158 CYS A O 1
ATOM 1294 N N . LEU A 1 159 ? -4.650 -0.271 1.858 1.00 94.06 159 LEU A N 1
ATOM 1295 C CA . LEU A 1 159 ? -5.841 -0.533 2.670 1.00 94.06 159 LEU A CA 1
ATOM 1296 C C . LEU A 1 159 ? -6.745 0.705 2.738 1.00 94.06 159 LEU A C 1
ATOM 1298 O O . LEU A 1 159 ? -7.953 0.623 2.522 1.00 94.06 159 LEU A O 1
ATOM 1302 N N . THR A 1 160 ? -6.150 1.867 3.006 1.00 91.88 160 THR A N 1
ATOM 1303 C CA . THR A 1 160 ? -6.874 3.141 3.092 1.00 91.88 160 THR A CA 1
ATOM 1304 C C . THR A 1 160 ? -7.507 3.508 1.752 1.00 91.88 160 THR A C 1
ATOM 1306 O O . THR A 1 160 ? -8.636 3.989 1.727 1.00 91.88 160 THR A O 1
ATOM 1309 N N . HIS A 1 161 ? -6.819 3.246 0.636 1.00 92.75 161 HIS A N 1
ATOM 1310 C CA . HIS A 1 161 ? -7.368 3.439 -0.708 1.00 92.75 161 HIS A CA 1
ATOM 1311 C C . HIS A 1 161 ? -8.607 2.578 -0.959 1.00 92.75 161 HIS A C 1
ATOM 1313 O O . HIS A 1 161 ? -9.607 3.107 -1.444 1.00 92.75 161 HIS A O 1
ATOM 1319 N N . ASN A 1 162 ? -8.577 1.294 -0.592 1.00 93.88 162 ASN A N 1
ATOM 1320 C CA . ASN A 1 162 ? -9.731 0.407 -0.757 1.00 93.88 162 ASN A CA 1
ATOM 1321 C C . ASN A 1 162 ? -10.924 0.868 0.093 1.00 93.88 162 ASN A C 1
ATOM 1323 O O . ASN A 1 162 ? -12.034 0.975 -0.424 1.00 93.88 162 ASN A O 1
ATOM 1327 N N . ILE A 1 163 ? -10.690 1.223 1.363 1.00 91.69 163 ILE A N 1
ATOM 1328 C CA . ILE A 1 163 ? -11.737 1.756 2.251 1.00 91.69 163 ILE A CA 1
ATOM 1329 C C . ILE A 1 163 ? -12.320 3.047 1.668 1.00 91.69 163 ILE A C 1
ATOM 1331 O O . ILE A 1 163 ? -13.530 3.173 1.535 1.00 91.69 163 ILE A O 1
ATOM 1335 N N . ASP A 1 164 ? -11.475 3.991 1.253 1.00 90.38 164 ASP A N 1
ATOM 1336 C CA . ASP A 1 164 ? -11.926 5.254 0.662 1.00 90.38 164 ASP A CA 1
ATOM 1337 C C . ASP A 1 164 ? -12.693 5.076 -0.658 1.00 90.38 164 ASP A C 1
ATOM 1339 O O . ASP A 1 164 ? -13.434 5.978 -1.047 1.00 90.38 164 ASP A O 1
ATOM 1343 N N . LYS A 1 165 ? -12.471 3.968 -1.376 1.00 89.94 165 LYS A N 1
ATOM 1344 C CA . LYS A 1 165 ? -13.222 3.598 -2.582 1.00 89.94 165 LYS A CA 1
ATOM 1345 C C . LYS A 1 165 ? -14.573 2.956 -2.270 1.00 89.94 165 LYS A C 1
ATOM 1347 O O . LYS A 1 165 ? -15.458 3.050 -3.116 1.00 89.94 165 LYS A O 1
ATOM 1352 N N . ALA A 1 166 ? -14.687 2.267 -1.138 1.00 89.50 166 ALA A N 1
ATOM 1353 C CA . ALA A 1 166 ? -15.914 1.606 -0.704 1.00 89.50 166 ALA A CA 1
ATOM 1354 C C . ALA A 1 166 ? -16.900 2.582 -0.042 1.00 89.50 166 ALA A C 1
ATOM 1356 O O . ALA A 1 166 ? -18.106 2.350 -0.069 1.00 89.50 166 ALA A O 1
ATOM 1357 N N . LEU A 1 167 ? -16.382 3.666 0.546 1.00 87.81 167 LEU A N 1
ATOM 1358 C CA . LEU A 1 167 ? -17.170 4.766 1.106 1.00 87.81 167 LEU A CA 1
ATOM 1359 C C . LEU A 1 167 ? -17.678 5.716 0.034 1.00 87.81 167 LEU A C 1
ATOM 1361 O O . LEU A 1 167 ? -18.730 6.342 0.299 1.00 87.81 167 LEU A O 1
#

Secondary structure (DSSP, 8-state):
-HHHHHHTT-SSPPPHHHHHHHHHHS-HHHHHHHHHHHHTTS---S-EEEEEEEEEEPP--HHHHHHHT----EEEEEEEEETTT--EEEEEEE-SPP--PPPSSSHHHHHHHTTS-HHHHTTTHHHHHHHHHHHHHH-SEE--SSHHHHHHHHHHHHHHHHHHHH-

=== Feature glossary ===
Feature key, reading from the visual/contextual features back to the raw sequence:

Rendered structure images. Six rendered views show the 3D structure from the faces of a cube — i.e. along ±x, ±y, ±z. Rendering representation is drawn randomly per protein from cartoon (secondary-structure ribbons), sticks (backbone bonds), or molecular surface; coloring is either N→C rainbow (blue at the N-terminus through red at the C-terminus) or one color per chain.

Contact-map, Ramachandran, and PAE plots. The contact map is a binary N×N matrix image: pixel (i, j) is dark where Cα_i and Cα_j are within 8 Å and |i−j|>4. Because the |i−j|>4 filter removes local helical contacts, off-diagonal stripes parallel to the main diagonal indicate parallel β-sheets; stripes perpendicular to it indicate antiparallel β-sheets. The Ramachandran plot scatters every residue's (φ, ψ) pair against the sterically allowed regions. The PAE heatmap renders the predicted-aligned-error matrix.

InterPro / GO / CATH / organism. Database cross-references. InterPro integrates a dozen domain/family signature databases into unified entries with residue-range hits. GO terms attach function/process/location labels with evidence codes. CATH codes position the fold in a four-level structural taxonomy. Organism is the NCBI-taxonomy species name.

Nearest PDB structures. The Foldseek neighbor list gives the closest experimentally determined structures in the PDB, ranked by structural alignment. TM-score near 1 means near-identical fold; near 0.3 means only rough topology match. This is how one finds what a novel AlphaFold prediction most resembles in the solved-structure universe.

Predicted aligned error. PAE(i, j) answers: if I align the predicted and true structures on residue i, how far off (in Å) do I expect residue j to be? A block-diagonal PAE matrix with low values on the blocks and high values off-diagonal is the signature of a multi-domain protein with confidently predicted domains but uncertain inter-domain orientation.

Solvent-accessible surface area. Accessible surface area quantifies burial. A residue with SASA near zero is packed into the hydrophobic core; one with SASA >100 Å² sits on the surface. Computed here via the Shrake–Rupley numerical algorithm with a 1.4 Å probe.

B-factor. B-factor (Debye–Waller factor) reflects atomic displacement in the crystal lattice. It is an experimental observable (units Å²), not a prediction; low values mean the atom is pinned down, high values mean it moves or is heterogeneous across the crystal.

pLDDT. For AlphaFold models, the B-factor field carries pLDDT — the model's own estimate of local accuracy on a 0–100 scale. Regions with pLDDT<50 should be treated as essentially unmodeled; they often correspond to intrinsically disordered segments.

Backbone torsions (φ/ψ). φ (phi) and ψ (psi) are the two rotatable backbone dihedrals per residue: φ is the C(i-1)–N–Cα–C torsion, ψ is the N–Cα–C–N(i+1) torsion, both in degrees on (−180°, 180°]. α-helical residues cluster near (−60°, −45°); β-strand residues near (−120°, +130°). A Ramachandran plot is simply a scatter of (φ, ψ) for every residue.

Radius of gyration, Cα contacts, bounding box. Radius of gyration (Rg) is the root-mean-square distance of Cα atoms from their centroid — a single number for overall size and compactness. A globular domain of N residues has Rg ≈ 2.2·N^0.38 Å; an extended or disordered chain has a much larger Rg. The Cα contact count is the number of residue pairs whose Cα atoms are within 8 Å and are more than four positions apart in sequence — a standard proxy for tertiary packing density. The bounding box is the smallest axis-aligned box enclosing all Cα atoms.

Secondary structure (3-state, P-SEA). Three-state secondary structure (P-SEA) collapses the eight DSSP classes into helix (a), strand (b), and coil (c). P-SEA assigns these from Cα geometry alone — distances and angles — without requiring backbone oxygens, so it works on any Cα trace.

Secondary structure (8-state, DSSP). DSSP 8-state secondary structure assigns each residue one of H (α-helix), G (3₁₀-helix), I (π-helix), E (extended β-strand), B (isolated β-bridge), T (hydrogen-bonded turn), S (bend), or '-' (coil). The assignment is computed from backbone hydrogen-bond geometry via the Kabsch–Sander algorithm.

Foldseek 3Di. A 3Di character summarizes, for each residue, the relative orientation of the Cα frame of its nearest spatial neighbor. Because it encodes fold topology rather than chemistry, 3Di alignments detect remote structural similarity that sequence alignment misses.

mmCIF coordinates. The mmCIF block holds the 3D Cartesian coordinates of each backbone atom (N, Cα, C, O) in ångströms. mmCIF is the PDB's canonical archive format — a tagged-loop text representation of the atomic model.

Sequence. Sequence gives the chain of amino acids in standard one-letter code (A=alanine, C=cysteine, …, Y=tyrosine), read N→C. It is the only feature that is directly encoded by the gene; all structural features are derived from the folded form of this sequence.